Protein AF-A0A9E4C155-F1 (afdb_monomer)

Mean predicted aligned error: 8.3 Å

Sequence (105 aa):
MRTAPLVLLLACCLAISACVYFNTFYNAKKSFREAEKERRKHEETYADWALDRAGPELQRQRSPQADQLYDKAVRKASKVLDEYKESDLVDDAMFLIGQAYYWRG

Radius of gyration: 20.46 Å; Cα contacts (8 Å, |Δi|>4): 87; chains: 1; bounding box: 34×18×77 Å

Structure (mmCIF, N/CA/C/O backbone):
data_AF-A0A9E4C155-F1
#
_entry.id   AF-A0A9E4C155-F1
#
loop_
_atom_site.group_PDB
_atom_site.id
_atom_site.type_symbol
_atom_site.label_atom_id
_atom_site.label_alt_id
_atom_site.label_comp_id
_atom_site.label_asym_id
_atom_site.label_entity_id
_atom_site.label_seq_id
_atom_site.pdbx_PDB_ins_code
_atom_site.Cartn_x
_atom_site.Cartn_y
_atom_site.Cartn_z
_atom_site.occupancy
_atom_site.B_iso_or_equiv
_atom_site.auth_seq_id
_atom_site.auth_comp_id
_atom_site.auth_asym_id
_atom_site.auth_atom_id
_atom_site.pdbx_PDB_model_num
ATOM 1 N N . MET A 1 1 ? -13.759 3.160 46.478 1.00 60.62 1 MET A N 1
ATOM 2 C CA . MET A 1 1 ? -12.405 2.654 46.136 1.00 60.62 1 MET A CA 1
ATOM 3 C C . MET A 1 1 ? -12.397 1.401 45.249 1.00 60.62 1 MET A C 1
ATOM 5 O O . MET A 1 1 ? -11.413 1.199 44.559 1.00 60.62 1 MET A O 1
ATOM 9 N N . ARG A 1 2 ? -13.461 0.577 45.198 1.00 68.25 2 ARG A N 1
ATOM 10 C CA . ARG A 1 2 ? -13.501 -0.648 44.361 1.00 68.25 2 ARG A CA 1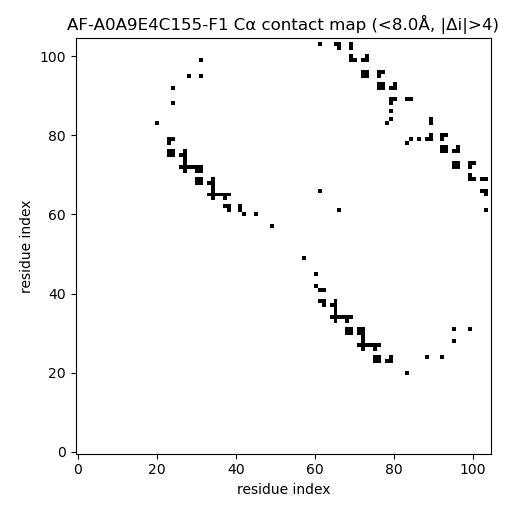
ATOM 11 C C . ARG A 1 2 ? -13.755 -0.416 42.861 1.00 68.25 2 ARG A C 1
ATOM 13 O O . ARG A 1 2 ? -13.458 -1.288 42.058 1.00 68.25 2 ARG A O 1
ATOM 20 N N . THR A 1 3 ? -14.273 0.750 42.481 1.00 79.25 3 THR A N 1
ATOM 21 C CA . THR A 1 3 ? -14.575 1.112 41.084 1.00 79.25 3 THR A CA 1
ATOM 22 C C . THR A 1 3 ? -13.376 1.700 40.339 1.00 79.25 3 THR A C 1
ATOM 24 O O . THR A 1 3 ? -13.285 1.547 39.129 1.00 79.25 3 THR A O 1
ATOM 27 N N . ALA A 1 4 ? -12.421 2.306 41.051 1.00 81.25 4 ALA A N 1
ATOM 28 C CA . ALA A 1 4 ? -11.188 2.853 40.483 1.00 81.25 4 ALA A CA 1
ATOM 29 C C . ALA A 1 4 ? -10.356 1.835 39.670 1.00 81.25 4 ALA A C 1
ATOM 31 O O . ALA A 1 4 ? -9.972 2.179 38.555 1.00 81.25 4 ALA A O 1
ATOM 32 N N . PRO A 1 5 ? -10.113 0.588 40.135 1.00 86.56 5 PRO A N 1
ATOM 33 C CA . PRO A 1 5 ? -9.406 -0.402 39.322 1.00 86.56 5 PRO A CA 1
ATOM 34 C C . PRO A 1 5 ? -10.199 -0.809 38.074 1.00 86.56 5 PRO A C 1
ATOM 36 O O . PRO A 1 5 ? -9.599 -1.008 37.029 1.00 86.56 5 PRO A O 1
ATOM 39 N N . LEU A 1 6 ? -11.533 -0.867 38.146 1.00 87.75 6 LEU A N 1
ATOM 40 C CA . LEU A 1 6 ? -12.404 -1.157 36.998 1.00 87.75 6 LEU A CA 1
ATOM 41 C C . LEU A 1 6 ? -12.359 -0.043 35.944 1.00 87.75 6 LEU A C 1
ATOM 43 O O . LEU A 1 6 ? -12.241 -0.327 34.757 1.00 87.75 6 LEU A O 1
ATOM 47 N N . VAL A 1 7 ? -12.392 1.219 36.380 1.00 90.88 7 VAL A N 1
ATOM 48 C CA . VAL A 1 7 ? -12.258 2.390 35.499 1.00 90.88 7 VAL A CA 1
ATOM 49 C C . VAL A 1 7 ? -10.869 2.438 34.859 1.00 90.88 7 VAL A C 1
ATOM 51 O O . VAL A 1 7 ? -10.761 2.681 33.660 1.00 90.88 7 VAL A O 1
ATOM 54 N N . LEU A 1 8 ? -9.812 2.156 35.626 1.00 89.31 8 LEU A N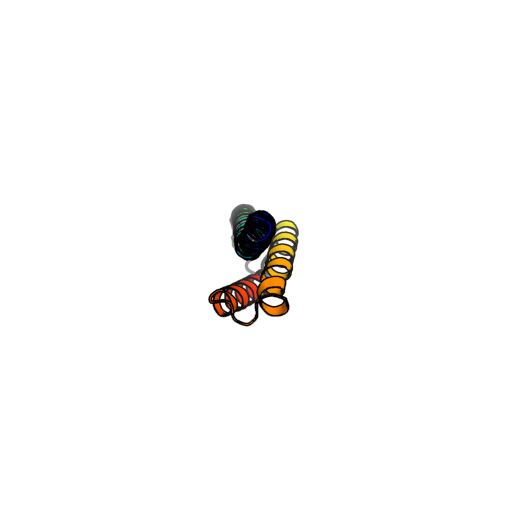 1
ATOM 55 C CA . LEU A 1 8 ? -8.439 2.121 35.117 1.00 89.31 8 LEU A CA 1
ATOM 56 C C . LEU A 1 8 ? -8.249 1.004 34.078 1.00 89.31 8 LEU A C 1
ATOM 58 O O . LEU A 1 8 ? -7.640 1.224 33.036 1.00 89.31 8 LEU A O 1
ATOM 62 N N . LEU A 1 9 ? -8.814 -0.177 34.336 1.00 90.00 9 LEU A N 1
ATOM 63 C CA . LEU A 1 9 ? -8.733 -1.328 33.439 1.00 90.00 9 LEU A CA 1
ATOM 64 C C . LEU A 1 9 ? -9.507 -1.066 32.137 1.00 90.00 9 LEU A C 1
ATOM 66 O O . LEU A 1 9 ? -8.976 -1.310 31.055 1.00 90.00 9 LEU A O 1
ATOM 70 N N . LEU A 1 10 ? -10.699 -0.462 32.226 1.00 89.00 10 LEU A N 1
ATOM 71 C CA . LEU A 1 10 ? -11.473 -0.032 31.058 1.00 89.00 10 LEU A CA 1
ATOM 72 C C . LEU A 1 10 ? -10.716 1.020 30.222 1.00 89.00 10 LEU A C 1
ATOM 74 O O . LEU A 1 10 ? -10.642 0.901 28.999 1.00 89.00 10 LEU A O 1
ATOM 78 N N . ALA A 1 11 ? -10.108 2.019 30.872 1.00 86.88 11 ALA A N 1
ATOM 79 C CA . ALA A 1 11 ? -9.311 3.047 30.202 1.00 86.88 11 ALA A CA 1
ATOM 80 C C . ALA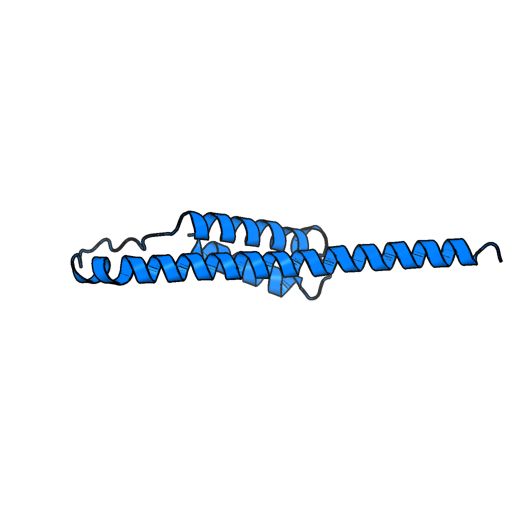 A 1 11 ? -8.080 2.458 29.488 1.00 86.88 11 ALA A C 1
ATOM 82 O O . ALA A 1 11 ? -7.790 2.830 28.350 1.00 86.88 11 ALA A O 1
ATOM 83 N N . CYS A 1 12 ? -7.390 1.492 30.107 1.00 82.88 12 CYS A N 1
ATOM 84 C CA . CYS A 1 12 ? -6.291 0.767 29.468 1.00 82.88 12 CYS A CA 1
ATOM 85 C C . CYS A 1 12 ? -6.753 -0.022 28.234 1.00 82.88 12 CYS A C 1
ATOM 87 O O . CYS A 1 12 ? -6.093 0.042 27.198 1.00 82.88 12 CYS A O 1
ATOM 89 N N . CYS A 1 13 ? -7.888 -0.728 28.302 1.00 78.94 13 CYS A N 1
ATOM 90 C CA . CYS A 1 13 ? -8.434 -1.461 27.155 1.00 78.94 13 CYS A CA 1
ATOM 91 C C . CYS A 1 13 ? -8.738 -0.535 25.966 1.00 78.94 13 CYS A C 1
ATOM 93 O O . CYS A 1 13 ? -8.368 -0.847 24.831 1.00 78.94 13 CYS A O 1
ATOM 95 N N . LEU A 1 14 ? -9.345 0.627 26.228 1.00 77.12 14 LEU A N 1
ATOM 96 C CA . LEU A 1 14 ? -9.637 1.627 25.198 1.00 77.12 14 LEU A CA 1
ATOM 97 C C . LEU A 1 14 ? -8.349 2.171 24.556 1.00 77.12 14 LEU A C 1
ATOM 99 O O . LEU A 1 14 ? -8.252 2.218 23.329 1.00 77.12 14 LEU A O 1
ATOM 103 N N . ALA A 1 15 ? -7.322 2.483 25.351 1.00 72.44 15 ALA A N 1
ATOM 104 C CA . ALA A 1 15 ? -6.042 2.974 24.835 1.00 72.44 15 ALA A CA 1
ATOM 105 C C . ALA A 1 15 ? -5.311 1.948 23.941 1.00 72.44 15 ALA A C 1
ATOM 107 O O . ALA A 1 15 ? -4.744 2.311 22.908 1.00 72.44 15 ALA A O 1
ATOM 108 N N . ILE A 1 16 ? -5.352 0.658 24.298 1.00 71.81 16 ILE A N 1
ATOM 109 C CA . ILE A 1 16 ? -4.727 -0.413 23.503 1.00 71.81 16 ILE A CA 1
ATOM 110 C C . ILE A 1 16 ? -5.457 -0.589 22.166 1.00 71.81 16 ILE A C 1
ATOM 112 O O . ILE A 1 16 ? -4.809 -0.724 21.127 1.00 71.81 16 ILE A O 1
ATOM 116 N N . SER A 1 17 ? -6.793 -0.535 22.169 1.00 66.06 17 SER A N 1
ATOM 117 C CA . SER A 1 17 ? -7.591 -0.652 20.941 1.00 66.06 17 SER A CA 1
ATOM 118 C C . SER A 1 17 ? -7.305 0.482 19.947 1.00 66.06 17 SER A C 1
ATOM 120 O O . SER A 1 17 ? -7.079 0.221 18.764 1.00 66.06 17 SER A O 1
ATOM 122 N N . ALA A 1 18 ? -7.181 1.721 20.436 1.00 63.75 18 ALA A N 1
ATOM 123 C CA . ALA A 1 18 ? -6.810 2.872 19.618 1.00 63.75 18 ALA A CA 1
ATOM 124 C C . ALA A 1 18 ? -5.392 2.729 19.031 1.00 63.75 18 ALA A C 1
ATOM 126 O O . ALA A 1 18 ? -5.162 3.047 17.865 1.00 63.75 18 ALA A O 1
ATOM 127 N N . CYS A 1 19 ? -4.440 2.186 19.798 1.00 65.25 19 CYS A N 1
ATOM 128 C CA . CYS A 1 19 ? -3.084 1.930 19.312 1.00 65.25 19 CYS A CA 1
ATOM 129 C C . CYS A 1 19 ? -3.069 0.935 18.137 1.00 65.25 19 CYS A C 1
ATOM 131 O O . CYS A 1 19 ? -2.398 1.177 17.136 1.00 65.25 19 CYS A O 1
ATOM 133 N N . VAL A 1 20 ? -3.844 -0.153 18.208 1.00 65.69 20 VAL A N 1
ATOM 134 C CA . VAL A 1 20 ? -3.945 -1.145 17.119 1.00 65.69 20 VAL A CA 1
ATOM 135 C C . VAL A 1 20 ? -4.632 -0.557 15.878 1.00 65.69 20 VAL A C 1
ATOM 137 O O . VAL A 1 20 ? -4.170 -0.780 14.753 1.00 65.69 20 VAL A O 1
ATOM 140 N N . TYR A 1 21 ? -5.670 0.257 16.080 1.00 59.81 21 TYR A N 1
ATOM 141 C CA . TYR A 1 21 ? -6.409 0.949 15.022 1.00 59.81 21 TYR A CA 1
ATOM 142 C C . TYR A 1 21 ? -5.504 1.840 14.158 1.00 59.81 21 TYR A C 1
ATOM 144 O O . TYR A 1 21 ? -5.340 1.594 12.958 1.00 59.81 21 TYR A O 1
ATOM 152 N N . PHE A 1 22 ? -4.828 2.822 14.766 1.00 64.19 22 PHE A N 1
ATOM 153 C CA . PHE A 1 22 ? -3.970 3.759 14.025 1.00 64.19 22 PHE A CA 1
ATOM 154 C C . PHE A 1 22 ? -2.774 3.054 13.377 1.00 64.19 22 PHE A C 1
ATOM 156 O O . PHE A 1 22 ? -2.325 3.426 12.289 1.00 64.19 22 PHE A O 1
ATOM 163 N N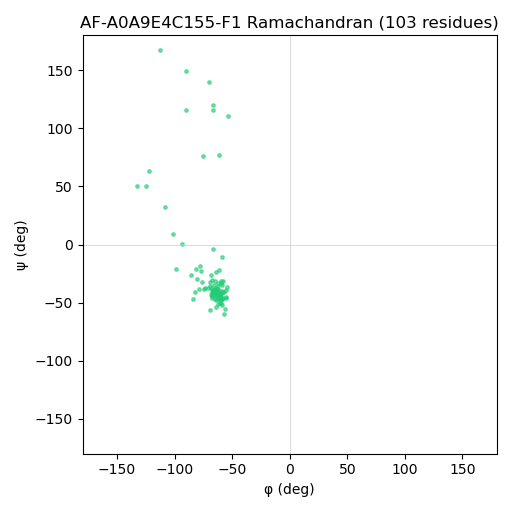 . ASN A 1 23 ? -2.287 1.986 14.009 1.00 81.69 23 ASN A N 1
ATOM 164 C CA . ASN A 1 23 ? -1.183 1.193 13.492 1.00 81.69 23 ASN A CA 1
ATOM 165 C C . ASN A 1 23 ? -1.585 0.414 12.221 1.00 81.69 23 ASN A C 1
ATOM 167 O O . ASN A 1 23 ? -0.744 0.158 11.358 1.00 81.69 23 ASN A O 1
ATOM 171 N N . THR A 1 24 ? -2.864 0.083 12.032 1.00 87.50 24 THR A N 1
ATOM 172 C CA . THR A 1 24 ? -3.317 -0.701 10.872 1.00 87.50 24 THR A CA 1
ATOM 173 C C . THR A 1 24 ? -3.212 0.091 9.568 1.00 87.50 24 THR A C 1
ATOM 175 O O . THR A 1 24 ? -2.474 -0.323 8.665 1.00 87.50 24 THR A O 1
ATOM 178 N N . PHE A 1 25 ? -3.845 1.267 9.483 1.00 93.44 25 PHE A N 1
ATOM 179 C CA . PHE A 1 25 ? -3.778 2.089 8.270 1.00 93.44 25 PHE A CA 1
ATOM 180 C C . PHE A 1 25 ? -2.384 2.689 8.036 1.00 93.44 25 PHE A C 1
ATOM 182 O O . PHE A 1 25 ? -1.902 2.747 6.902 1.00 93.44 25 PHE A O 1
ATOM 189 N N . TYR A 1 26 ? -1.674 3.072 9.103 1.00 93.38 26 TYR A N 1
ATOM 190 C CA . TYR A 1 26 ? -0.281 3.507 8.991 1.00 93.38 26 TYR A CA 1
ATOM 191 C C . TYR A 1 26 ? 0.592 2.444 8.309 1.00 93.38 26 TYR A C 1
ATOM 193 O O . TYR A 1 26 ? 1.348 2.753 7.383 1.00 93.38 26 TYR A O 1
ATOM 201 N N . ASN A 1 27 ? 0.451 1.176 8.709 1.00 94.38 27 ASN A N 1
ATOM 202 C CA . ASN A 1 27 ? 1.199 0.086 8.095 1.00 94.38 27 ASN A CA 1
ATOM 203 C C . ASN A 1 27 ? 0.787 -0.173 6.638 1.00 94.38 27 ASN A C 1
ATOM 205 O O . ASN A 1 27 ? 1.637 -0.596 5.854 1.00 94.38 27 ASN A O 1
ATOM 209 N N . ALA A 1 28 ? -0.473 0.079 6.264 1.00 96.81 28 ALA A N 1
ATOM 210 C CA . ALA A 1 28 ? -0.907 0.022 4.867 1.00 96.81 28 ALA A CA 1
ATOM 211 C C . ALA A 1 28 ? -0.167 1.073 4.025 1.00 96.81 28 ALA A C 1
ATOM 213 O O . ALA A 1 28 ? 0.500 0.725 3.049 1.00 96.81 28 ALA A O 1
ATOM 214 N N . LYS A 1 29 ? -0.170 2.338 4.474 1.00 97.69 29 LYS A N 1
ATOM 215 C CA . LYS A 1 29 ? 0.582 3.436 3.839 1.00 97.69 29 LYS A CA 1
ATOM 216 C C . LYS A 1 29 ? 2.075 3.150 3.754 1.00 97.69 29 LYS A C 1
ATOM 218 O O . LYS A 1 29 ? 2.698 3.445 2.737 1.00 97.69 29 LYS A O 1
ATOM 223 N N . LYS A 1 30 ? 2.661 2.568 4.803 1.00 97.94 30 LYS A N 1
ATOM 224 C CA . LYS A 1 30 ? 4.074 2.180 4.803 1.00 97.94 30 LYS A CA 1
ATOM 225 C C . LYS A 1 30 ? 4.373 1.155 3.705 1.00 97.94 30 LYS A C 1
ATOM 227 O O . LYS A 1 30 ? 5.278 1.388 2.912 1.00 97.94 30 LYS A O 1
ATOM 232 N N . SER A 1 31 ? 3.595 0.075 3.615 1.00 98.25 31 SER A N 1
ATOM 233 C CA . SER A 1 31 ? 3.785 -0.943 2.572 1.00 98.25 31 SER A CA 1
ATOM 234 C C . SER A 1 31 ? 3.548 -0.398 1.163 1.00 98.25 31 SER A C 1
ATOM 236 O O . SER A 1 31 ? 4.315 -0.722 0.264 1.00 98.25 31 SER A O 1
ATOM 238 N N . PHE A 1 32 ? 2.572 0.494 0.975 1.00 98.50 32 PHE A N 1
ATOM 239 C CA . PHE A 1 32 ? 2.359 1.165 -0.310 1.00 98.50 32 PHE A CA 1
ATOM 240 C C . PHE A 1 32 ? 3.569 2.017 -0.730 1.00 98.50 32 PHE A C 1
ATOM 242 O O . PHE A 1 32 ? 4.022 1.953 -1.867 1.00 98.50 32 PHE A O 1
ATOM 249 N N . ARG A 1 33 ? 4.147 2.788 0.201 1.00 98.56 33 ARG A N 1
ATOM 250 C CA . ARG A 1 33 ? 5.353 3.594 -0.068 1.00 98.56 33 ARG A CA 1
ATOM 251 C C . ARG A 1 33 ? 6.562 2.733 -0.425 1.00 98.56 33 ARG A C 1
ATOM 253 O O . ARG A 1 33 ? 7.346 3.121 -1.286 1.00 98.56 33 ARG A O 1
ATOM 260 N N . GLU A 1 34 ? 6.719 1.594 0.245 1.00 98.50 34 GLU A N 1
ATOM 261 C CA . GLU A 1 34 ? 7.757 0.611 -0.079 1.00 98.50 34 GLU A CA 1
ATOM 262 C C . GLU A 1 34 ? 7.535 0.040 -1.490 1.00 98.50 34 GLU A C 1
ATOM 264 O O . GLU A 1 34 ? 8.479 0.002 -2.274 1.00 98.50 34 GLU A O 1
ATOM 269 N N . ALA A 1 35 ? 6.294 -0.307 -1.852 1.00 98.25 35 ALA A N 1
ATOM 270 C CA . ALA A 1 35 ? 5.946 -0.791 -3.191 1.00 98.25 35 ALA A CA 1
ATOM 271 C C . ALA A 1 35 ? 6.298 0.230 -4.282 1.00 98.25 35 ALA A C 1
ATOM 273 O O . ALA A 1 35 ? 6.962 -0.095 -5.262 1.00 98.25 35 ALA A O 1
ATOM 274 N N . GLU A 1 36 ? 5.928 1.490 -4.067 1.00 97.94 36 GLU A N 1
ATOM 275 C CA . GLU A 1 36 ? 6.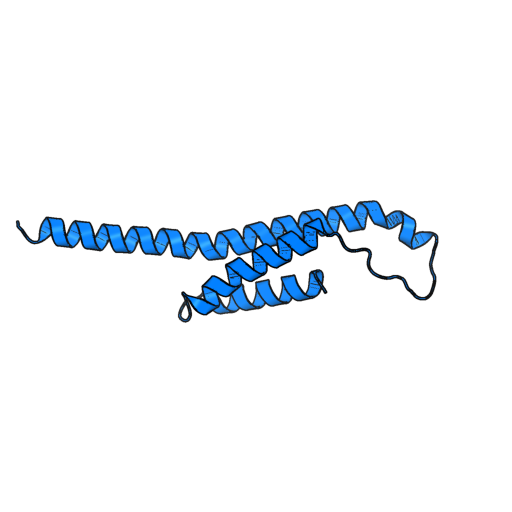219 2.598 -4.974 1.00 97.94 36 GLU A CA 1
ATOM 276 C C . GLU A 1 36 ? 7.724 2.855 -5.139 1.00 97.94 36 GLU A C 1
ATOM 278 O O . GLU A 1 36 ? 8.178 3.248 -6.214 1.00 97.94 36 GLU A O 1
ATOM 283 N N . LYS A 1 37 ? 8.515 2.629 -4.084 1.00 98.06 37 LYS A N 1
ATOM 284 C CA . LYS A 1 37 ? 9.977 2.719 -4.153 1.00 98.06 37 LYS A CA 1
ATOM 285 C C . LYS A 1 37 ? 10.558 1.603 -5.023 1.00 98.06 37 LYS A C 1
ATOM 287 O O . LYS A 1 37 ? 11.392 1.893 -5.876 1.00 98.06 37 LYS A O 1
ATOM 292 N N . GLU A 1 38 ? 10.110 0.363 -4.834 1.00 96.94 38 GLU A N 1
ATOM 293 C CA . GLU A 1 38 ? 10.563 -0.771 -5.649 1.00 96.94 38 GLU A CA 1
ATOM 294 C C . GLU A 1 38 ? 10.108 -0.643 -7.107 1.00 96.94 38 GLU A C 1
ATOM 296 O O . GLU A 1 38 ? 10.904 -0.883 -8.012 1.00 96.94 38 GLU A O 1
ATOM 301 N N . ARG A 1 39 ? 8.874 -0.176 -7.351 1.00 95.31 39 ARG A N 1
ATOM 302 C CA . ARG A 1 39 ? 8.368 0.110 -8.701 1.00 95.31 39 ARG A CA 1
ATOM 303 C C . ARG A 1 39 ? 9.244 1.139 -9.410 1.00 95.31 39 ARG A C 1
ATOM 305 O O . ARG A 1 39 ? 9.703 0.862 -10.510 1.00 95.31 39 ARG A O 1
ATOM 312 N N . ARG A 1 40 ? 9.510 2.293 -8.783 1.00 93.62 40 ARG A N 1
ATOM 313 C CA . ARG A 1 40 ? 10.359 3.342 -9.377 1.00 93.62 40 ARG A CA 1
ATOM 314 C C . ARG A 1 40 ? 11.768 2.846 -9.666 1.00 93.62 40 ARG A C 1
ATOM 316 O O . ARG A 1 40 ? 12.253 3.024 -10.771 1.00 93.62 40 ARG A O 1
ATOM 323 N N . LYS A 1 41 ? 12.392 2.156 -8.708 1.00 93.88 41 LYS A N 1
ATOM 324 C CA . LYS A 1 41 ? 13.725 1.571 -8.895 1.00 93.88 41 LYS A CA 1
ATOM 325 C C . LYS A 1 41 ? 13.756 0.595 -10.075 1.00 93.88 4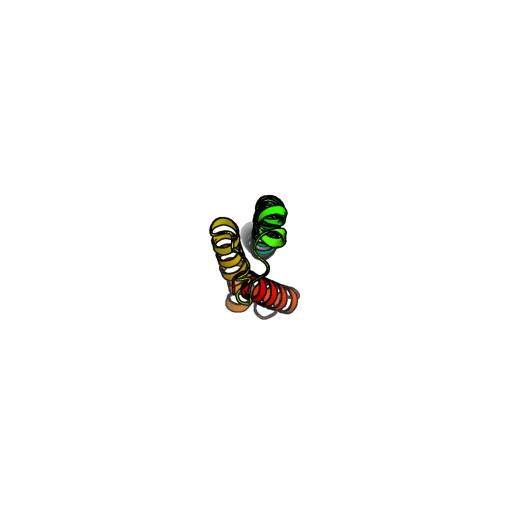1 LYS A C 1
ATOM 327 O O . LYS A 1 41 ? 14.722 0.563 -10.834 1.00 93.88 41 LYS A O 1
ATOM 332 N N . HIS A 1 42 ? 12.710 -0.217 -10.213 1.00 90.94 42 HIS A N 1
ATOM 333 C CA . HIS A 1 42 ? 12.558 -1.126 -11.337 1.00 90.94 42 HIS A CA 1
ATOM 334 C C . HIS A 1 42 ? 12.420 -0.342 -12.646 1.00 90.94 42 HIS A C 1
ATOM 336 O O . HIS A 1 42 ? 13.223 -0.534 -13.546 1.00 90.94 42 HIS A O 1
ATOM 342 N N . GLU A 1 43 ? 11.486 0.601 -12.735 1.00 87.62 43 GLU A N 1
ATOM 343 C CA . GLU A 1 43 ? 11.314 1.454 -13.918 1.00 87.62 43 GLU A CA 1
ATOM 344 C C . GLU A 1 43 ? 12.591 2.201 -14.319 1.00 87.62 43 GLU A C 1
ATOM 346 O O . GLU A 1 43 ? 12.886 2.263 -15.502 1.00 87.62 43 GLU A O 1
ATOM 351 N N . GLU A 1 44 ? 13.377 2.702 -13.365 1.00 88.50 44 GLU A N 1
ATOM 352 C CA . GLU A 1 44 ? 14.677 3.338 -13.622 1.00 88.50 44 GLU A CA 1
ATOM 353 C C . GLU A 1 44 ? 15.701 2.344 -14.189 1.00 88.50 44 GLU A C 1
ATOM 355 O O . GLU A 1 44 ? 16.346 2.621 -15.196 1.00 88.50 44 GLU A O 1
ATOM 360 N N . THR A 1 45 ? 15.823 1.157 -13.581 1.00 85.25 45 THR A N 1
ATOM 361 C CA . THR A 1 45 ? 16.723 0.082 -14.058 1.00 85.25 45 THR A CA 1
ATOM 362 C C . THR A 1 45 ? 16.366 -0.350 -15.480 1.00 85.25 45 THR A C 1
ATOM 364 O O . THR A 1 45 ? 17.221 -0.729 -16.277 1.00 85.25 45 THR A O 1
ATOM 367 N N . TYR A 1 46 ? 15.077 -0.287 -15.781 1.00 77.31 46 TYR A N 1
ATOM 368 C CA . TYR A 1 46 ? 14.473 -0.667 -17.036 1.00 77.31 46 TYR A CA 1
ATOM 369 C C . TYR A 1 46 ? 14.013 0.587 -17.817 1.00 77.31 46 TYR A C 1
ATOM 371 O O . TYR A 1 46 ? 13.033 0.533 -18.550 1.00 77.31 46 TYR A O 1
ATOM 379 N N . ALA A 1 47 ? 14.694 1.728 -17.706 1.00 75.69 47 ALA A N 1
ATOM 380 C CA . ALA A 1 47 ? 14.400 2.880 -18.563 1.00 75.69 47 ALA A CA 1
ATOM 381 C C . ALA A 1 47 ? 15.093 2.731 -19.929 1.00 75.69 47 ALA A C 1
ATOM 383 O O . ALA A 1 47 ? 14.481 2.951 -20.973 1.00 75.69 47 ALA A O 1
ATOM 384 N N . ASP A 1 48 ? 16.342 2.256 -19.921 1.00 66.19 48 ASP A N 1
ATOM 385 C CA . ASP A 1 48 ? 17.185 2.178 -21.119 1.00 66.19 48 ASP A CA 1
ATOM 386 C C . ASP A 1 48 ? 16.727 1.089 -22.108 1.00 66.19 48 ASP A C 1
ATOM 388 O O . ASP A 1 48 ? 16.723 1.318 -23.316 1.00 66.19 48 ASP A O 1
ATOM 392 N N . TRP A 1 49 ? 16.246 -0.074 -21.633 1.00 62.47 49 TRP A N 1
ATOM 393 C CA . TRP A 1 49 ? 15.747 -1.140 -22.533 1.00 62.47 49 TRP A CA 1
ATOM 394 C C . TRP A 1 49 ? 14.512 -0.718 -23.347 1.00 62.47 49 TRP A C 1
ATOM 396 O O . TRP A 1 49 ? 14.238 -1.319 -24.389 1.00 62.47 49 TRP A O 1
ATOM 406 N N . ALA A 1 50 ? 13.749 0.272 -22.865 1.00 61.53 50 ALA A N 1
ATOM 407 C CA . ALA A 1 50 ? 12.521 0.730 -23.505 1.00 61.53 50 ALA A CA 1
ATOM 408 C C . ALA A 1 50 ? 12.800 1.613 -24.735 1.00 61.53 50 ALA A C 1
ATOM 410 O O . ALA A 1 50 ? 11.951 1.689 -25.623 1.00 61.53 50 ALA A O 1
ATOM 411 N N . LEU A 1 51 ? 13.982 2.240 -24.820 1.00 62.31 51 LEU A N 1
ATOM 412 C CA . LEU A 1 51 ? 14.395 3.034 -25.983 1.00 62.31 51 LEU A CA 1
ATOM 413 C C . LEU A 1 51 ? 14.787 2.151 -27.183 1.00 62.31 51 LEU A C 1
ATOM 415 O O . LEU A 1 51 ? 14.451 2.481 -28.318 1.00 62.31 51 LEU A O 1
ATOM 419 N N . ASP A 1 52 ? 15.456 1.020 -26.933 1.00 61.69 52 ASP A N 1
ATOM 420 C CA . ASP A 1 52 ? 16.068 0.182 -27.981 1.00 61.69 52 ASP A CA 1
ATOM 421 C C . ASP A 1 52 ? 15.090 -0.776 -28.690 1.00 61.69 52 ASP A C 1
ATOM 423 O O . ASP A 1 52 ? 15.361 -1.233 -29.802 1.00 61.69 52 ASP A O 1
ATOM 427 N N . ARG A 1 53 ? 13.943 -1.109 -28.079 1.00 59.53 53 ARG A N 1
ATOM 428 C CA . ARG A 1 53 ? 12.952 -2.057 -28.635 1.00 59.53 53 ARG A CA 1
ATOM 429 C C . ARG A 1 53 ? 11.550 -1.465 -28.736 1.00 59.53 53 ARG A C 1
ATOM 431 O O . ARG A 1 53 ? 10.589 -2.100 -28.308 1.00 59.53 53 ARG A O 1
ATOM 438 N N . ALA A 1 54 ? 11.427 -0.276 -29.327 1.00 56.09 54 ALA A N 1
ATOM 439 C CA . ALA A 1 54 ? 10.142 0.331 -29.683 1.00 56.09 54 ALA A CA 1
ATOM 440 C C . ALA A 1 54 ? 9.371 -0.537 -30.707 1.00 56.09 54 ALA A C 1
ATOM 442 O O . ALA A 1 54 ? 9.351 -0.276 -31.906 1.00 56.09 54 ALA A O 1
ATOM 443 N N . GLY A 1 55 ? 8.770 -1.620 -30.219 1.00 54.78 55 GLY A N 1
ATOM 444 C CA . GLY A 1 55 ? 7.806 -2.469 -30.902 1.00 54.78 55 GLY A CA 1
ATOM 445 C C . GLY A 1 55 ? 6.426 -2.348 -30.241 1.00 54.78 55 GLY A C 1
ATOM 446 O O . GLY A 1 55 ? 6.312 -1.801 -29.144 1.00 54.78 55 GLY A O 1
ATOM 447 N N . PRO A 1 56 ? 5.364 -2.859 -30.886 1.00 48.62 56 PRO A N 1
ATOM 448 C CA . PRO A 1 56 ? 3.968 -2.623 -30.496 1.00 48.62 56 PRO A CA 1
ATOM 449 C C . PRO A 1 56 ? 3.543 -3.223 -29.139 1.00 48.62 56 PRO A C 1
ATOM 451 O O . PRO A 1 56 ? 2.429 -2.974 -28.690 1.00 48.62 56 PRO A O 1
ATOM 454 N N . GLU A 1 57 ? 4.417 -3.964 -28.455 1.00 52.00 57 GLU A N 1
ATOM 455 C CA . GLU A 1 57 ? 4.141 -4.633 -27.180 1.00 52.00 57 GLU A CA 1
ATOM 456 C C . GLU A 1 57 ? 5.122 -4.164 -26.097 1.00 52.00 57 GLU A C 1
ATOM 458 O O . GLU A 1 57 ? 5.912 -4.936 -25.556 1.00 52.00 57 GLU A O 1
ATOM 463 N N . LEU A 1 58 ? 5.090 -2.872 -25.756 1.00 55.19 58 LEU A N 1
ATOM 464 C CA . LEU A 1 58 ? 5.784 -2.383 -24.564 1.00 55.19 58 LEU A CA 1
ATOM 465 C C . LEU A 1 58 ? 4.982 -2.797 -23.319 1.00 55.19 58 LEU A C 1
ATOM 467 O O . LEU A 1 58 ? 4.249 -2.007 -22.724 1.00 55.19 58 LEU A O 1
ATOM 471 N N . GLN A 1 59 ? 5.067 -4.071 -22.941 1.00 60.44 59 GLN A N 1
ATOM 472 C CA . GLN A 1 59 ? 4.500 -4.528 -21.679 1.00 60.44 59 GLN A CA 1
ATOM 473 C C . GLN A 1 59 ? 5.306 -3.874 -20.551 1.00 60.44 59 GLN A C 1
ATOM 475 O O . GLN A 1 59 ? 6.524 -4.049 -20.480 1.00 60.44 59 GLN A O 1
ATOM 480 N N . ARG A 1 60 ? 4.645 -3.077 -19.695 1.00 68.06 60 ARG A N 1
ATOM 481 C CA . ARG A 1 60 ? 5.286 -2.443 -18.532 1.00 68.06 60 ARG A CA 1
ATOM 482 C C . ARG A 1 60 ? 5.967 -3.544 -17.727 1.00 68.06 60 ARG A C 1
ATOM 484 O O . ARG A 1 60 ? 5.286 -4.381 -17.137 1.00 68.06 60 ARG A O 1
ATOM 491 N N . GLN A 1 61 ? 7.297 -3.559 -17.712 1.00 78.00 61 GLN A N 1
ATOM 492 C CA . GLN A 1 61 ? 8.018 -4.573 -16.962 1.00 78.00 61 GLN A CA 1
ATOM 493 C C . GLN A 1 61 ? 7.748 -4.330 -15.473 1.00 78.00 61 GLN A C 1
ATOM 495 O O . GLN A 1 61 ? 8.072 -3.269 -14.936 1.00 78.00 61 GLN A O 1
ATOM 500 N N . ARG A 1 62 ? 7.084 -5.290 -14.823 1.00 85.31 62 ARG A N 1
ATOM 501 C CA . ARG A 1 62 ? 6.650 -5.169 -13.426 1.00 85.31 62 ARG A CA 1
ATOM 502 C C . ARG A 1 62 ? 7.719 -5.688 -12.476 1.00 85.31 62 ARG A C 1
ATOM 504 O O . ARG A 1 62 ? 8.422 -6.642 -12.796 1.00 85.31 62 ARG A O 1
ATOM 511 N N . SER A 1 63 ? 7.774 -5.100 -11.283 1.00 92.31 63 SER A N 1
ATOM 512 C CA . SER A 1 63 ? 8.572 -5.617 -10.172 1.00 92.31 63 SER A CA 1
ATOM 513 C C . SER A 1 63 ? 7.728 -6.586 -9.337 1.00 92.31 63 SER A C 1
ATOM 515 O O . SER A 1 63 ? 6.789 -6.137 -8.675 1.00 92.31 63 SER A O 1
ATOM 517 N N . PRO A 1 64 ? 8.081 -7.885 -9.267 1.00 93.69 64 PRO A N 1
ATOM 518 C CA . PRO A 1 64 ? 7.404 -8.828 -8.374 1.00 93.69 64 PRO A CA 1
ATOM 519 C C . PRO A 1 64 ? 7.464 -8.398 -6.902 1.00 93.69 64 PRO A C 1
ATOM 521 O O . PRO A 1 64 ? 6.549 -8.666 -6.127 1.00 93.69 64 PRO A O 1
ATOM 524 N N . GLN A 1 65 ? 8.543 -7.716 -6.504 1.00 96.38 65 GLN A N 1
ATOM 525 C CA . GLN A 1 65 ? 8.706 -7.175 -5.156 1.00 96.38 65 GLN A CA 1
ATOM 526 C C . GLN A 1 65 ? 7.711 -6.040 -4.895 1.00 96.38 65 GLN A C 1
ATOM 528 O O . GLN A 1 65 ? 7.073 -6.025 -3.841 1.00 96.38 65 GLN A O 1
ATOM 533 N N . ALA A 1 66 ? 7.540 -5.122 -5.852 1.00 97.31 66 ALA A N 1
ATOM 534 C CA . ALA A 1 66 ? 6.517 -4.086 -5.760 1.00 97.31 66 ALA A CA 1
ATOM 535 C C . ALA A 1 66 ? 5.113 -4.705 -5.676 1.00 97.31 66 ALA A C 1
ATOM 537 O O . ALA A 1 66 ? 4.346 -4.326 -4.793 1.00 97.31 66 ALA A O 1
ATOM 538 N N . ASP A 1 67 ? 4.809 -5.715 -6.498 1.00 97.00 67 ASP A N 1
ATOM 539 C CA . ASP A 1 67 ? 3.513 -6.408 -6.494 1.00 97.00 67 ASP A CA 1
ATOM 54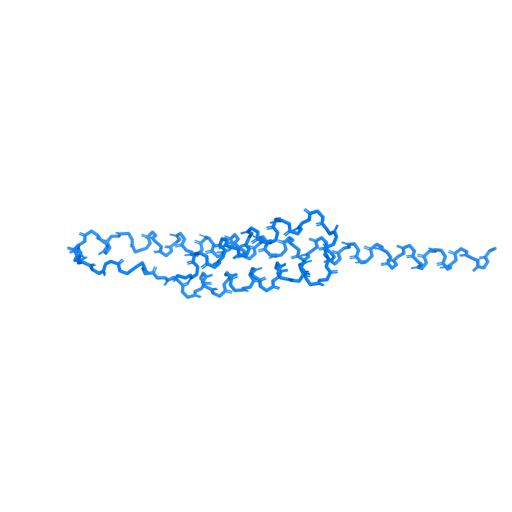0 C C . ASP A 1 67 ? 3.190 -7.026 -5.124 1.00 97.00 67 ASP A C 1
ATOM 542 O O . ASP A 1 67 ? 2.107 -6.812 -4.572 1.00 97.00 67 ASP A O 1
ATOM 546 N N . GLN A 1 68 ? 4.154 -7.717 -4.506 1.00 97.81 68 GLN A N 1
ATOM 547 C CA . GLN A 1 68 ? 3.992 -8.281 -3.160 1.00 97.81 68 GLN A CA 1
ATOM 548 C C . GLN A 1 68 ? 3.755 -7.205 -2.087 1.00 97.81 68 GLN A C 1
ATOM 550 O O . GLN A 1 68 ? 3.005 -7.424 -1.124 1.00 97.81 68 GLN A O 1
ATOM 555 N N . LEU A 1 69 ? 4.398 -6.043 -2.224 1.00 98.50 69 LEU A N 1
ATOM 556 C CA . LEU A 1 69 ? 4.233 -4.916 -1.308 1.00 98.50 69 LEU A CA 1
ATOM 557 C C . LEU A 1 69 ? 2.881 -4.217 -1.510 1.00 98.50 69 LEU A C 1
ATOM 559 O O . LEU A 1 69 ? 2.239 -3.876 -0.512 1.00 98.50 69 LEU A O 1
ATOM 563 N N . TYR A 1 70 ? 2.399 -4.088 -2.750 1.00 98.56 70 TYR A N 1
ATOM 564 C CA . TYR A 1 70 ? 1.034 -3.643 -3.041 1.00 98.56 70 TYR A CA 1
ATOM 565 C C . TYR A 1 70 ? 0.003 -4.588 -2.434 1.00 98.56 70 TYR A C 1
ATOM 567 O O . TYR A 1 70 ? -0.888 -4.131 -1.724 1.00 98.56 70 TYR A O 1
ATOM 575 N N . ASP A 1 71 ? 0.167 -5.902 -2.594 1.00 98.31 71 ASP A N 1
ATOM 576 C CA . ASP A 1 71 ? -0.720 -6.888 -1.972 1.00 98.31 71 ASP A CA 1
ATOM 577 C C . ASP A 1 71 ? -0.747 -6.759 -0.447 1.00 98.31 71 ASP A C 1
ATOM 579 O O . ASP A 1 71 ? -1.796 -6.873 0.193 1.00 98.31 71 ASP A O 1
ATOM 583 N N . LYS A 1 72 ? 0.412 -6.506 0.169 1.00 97.94 72 LYS A N 1
ATOM 584 C CA . LYS A 1 72 ? 0.509 -6.255 1.611 1.00 97.94 72 LYS A CA 1
ATOM 585 C C . LYS A 1 72 ? -0.200 -4.960 2.013 1.00 97.94 72 LYS A C 1
ATOM 587 O O . LYS A 1 72 ? -0.829 -4.934 3.073 1.00 97.94 72 LYS A O 1
ATOM 592 N N . ALA A 1 73 ? -0.101 -3.915 1.195 1.00 98.31 73 ALA A N 1
ATOM 593 C CA . ALA A 1 73 ? -0.791 -2.651 1.408 1.00 98.31 73 ALA A CA 1
ATOM 594 C C . ALA A 1 73 ? -2.315 -2.837 1.335 1.00 98.31 73 ALA A C 1
ATOM 596 O O . ALA A 1 73 ? -3.007 -2.449 2.276 1.00 98.31 73 ALA A O 1
ATOM 597 N N . VAL A 1 74 ? -2.805 -3.540 0.305 1.00 98.38 74 VAL A N 1
ATOM 598 C CA . VAL A 1 74 ? -4.221 -3.904 0.139 1.00 98.38 74 VAL A CA 1
ATOM 599 C C . VAL A 1 74 ? -4.720 -4.669 1.356 1.00 98.38 74 VAL A C 1
ATOM 601 O O . VAL A 1 74 ? -5.638 -4.201 2.015 1.00 98.38 74 VAL A O 1
ATOM 604 N N . ARG A 1 75 ? -4.068 -5.777 1.745 1.00 97.25 75 ARG A N 1
ATOM 605 C CA . ARG A 1 75 ? -4.506 -6.585 2.903 1.00 97.25 75 ARG A CA 1
ATOM 606 C C . ARG A 1 75 ? -4.646 -5.767 4.187 1.00 97.25 75 ARG A C 1
ATOM 608 O O . ARG A 1 75 ? -5.516 -6.050 5.002 1.00 97.25 75 ARG A O 1
ATOM 615 N N . LYS A 1 76 ? -3.766 -4.789 4.409 1.00 95.75 76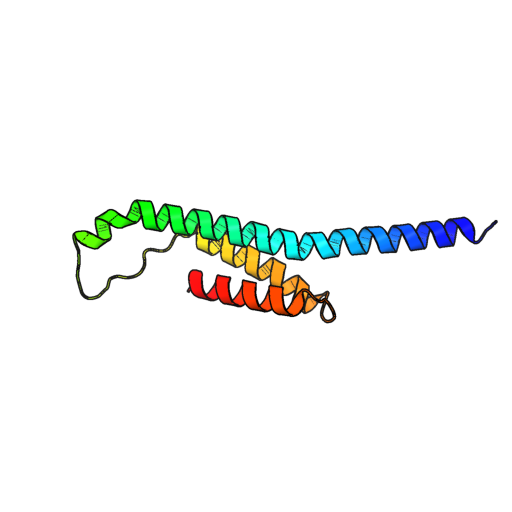 LYS A N 1
ATOM 616 C CA . LYS A 1 76 ? -3.802 -3.940 5.608 1.00 95.75 76 LYS A CA 1
ATOM 617 C C . LYS A 1 76 ? -4.865 -2.851 5.520 1.00 95.75 76 LYS A C 1
ATOM 619 O O . LYS A 1 76 ? -5.500 -2.576 6.529 1.00 95.75 76 LYS A O 1
ATOM 624 N N . ALA A 1 77 ? -5.059 -2.251 4.350 1.00 96.44 77 ALA A N 1
ATOM 625 C CA . ALA A 1 77 ? -6.126 -1.283 4.133 1.00 96.44 77 ALA A CA 1
ATOM 626 C C . ALA A 1 77 ? -7.511 -1.948 4.176 1.00 96.44 77 ALA A C 1
ATOM 628 O O . ALA A 1 77 ? -8.416 -1.391 4.782 1.00 96.44 77 ALA A O 1
ATOM 629 N N . SER A 1 78 ? -7.663 -3.174 3.662 1.00 96.75 78 SER A N 1
ATOM 630 C CA . SER A 1 78 ? -8.917 -3.937 3.748 1.00 96.75 78 SER A CA 1
ATOM 631 C C . SER A 1 78 ? -9.359 -4.167 5.192 1.00 96.75 78 SER A C 1
ATOM 633 O O . SER A 1 78 ? -10.539 -4.046 5.479 1.00 96.75 78 SER A O 1
ATOM 635 N N . LYS A 1 79 ? -8.424 -4.362 6.133 1.00 94.50 79 LYS A N 1
ATOM 636 C CA . LYS A 1 79 ? -8.770 -4.434 7.563 1.00 94.50 79 LYS A CA 1
ATOM 637 C C . LYS A 1 79 ? -9.446 -3.172 8.090 1.00 94.50 79 LYS A C 1
ATOM 639 O O . LYS A 1 79 ? -10.270 -3.273 8.985 1.00 94.50 79 LYS A O 1
ATOM 644 N N . VAL A 1 80 ? -9.120 -1.996 7.548 1.00 93.06 80 VAL A N 1
ATOM 645 C CA . VAL A 1 80 ? -9.827 -0.755 7.902 1.00 93.06 80 VAL A CA 1
ATOM 646 C C . VAL A 1 80 ? -11.285 -0.843 7.460 1.00 93.06 80 VAL A C 1
ATOM 648 O O . VAL A 1 80 ? -12.178 -0.526 8.235 1.00 93.06 80 VAL A O 1
ATOM 651 N N . LEU A 1 81 ? -11.531 -1.356 6.256 1.00 94.19 81 LEU A N 1
ATOM 652 C CA . LEU A 1 81 ? -12.883 -1.533 5.726 1.00 94.19 81 LEU A CA 1
ATOM 653 C C . LEU A 1 81 ? -13.667 -2.630 6.464 1.00 94.19 81 LEU A C 1
ATOM 655 O O . LEU A 1 81 ? -14.883 -2.535 6.599 1.00 94.19 81 LEU A O 1
ATOM 659 N N . ASP A 1 82 ? -12.983 -3.664 6.950 1.00 93.12 82 ASP A N 1
ATOM 660 C CA . ASP A 1 82 ? -13.620 -4.804 7.610 1.00 93.12 82 ASP A CA 1
ATOM 661 C C . ASP A 1 82 ? -13.899 -4.538 9.095 1.00 93.12 82 ASP A C 1
ATOM 663 O O . ASP A 1 82 ? -15.000 -4.810 9.580 1.00 93.12 82 ASP A O 1
ATOM 667 N N . GLU A 1 83 ? -12.910 -4.006 9.816 1.00 89.94 83 GLU A N 1
ATOM 668 C CA . GLU A 1 83 ? -12.930 -3.869 11.277 1.00 89.94 83 GLU A CA 1
ATOM 669 C C . GLU A 1 83 ? -13.328 -2.454 11.732 1.00 89.94 83 GLU A C 1
ATOM 671 O O . GLU A 1 83 ? -13.797 -2.283 12.857 1.00 89.94 83 GLU A O 1
ATOM 676 N N . TYR A 1 84 ? -13.182 -1.439 10.871 1.00 87.38 84 TYR A N 1
ATOM 677 C CA . TYR A 1 84 ? -13.284 -0.020 11.234 1.00 87.38 84 TYR A CA 1
ATOM 678 C C . TYR A 1 84 ? -14.179 0.785 10.278 1.00 87.38 84 TYR A C 1
ATOM 680 O O . TYR A 1 84 ? -13.814 1.853 9.798 1.00 87.38 84 TYR A O 1
ATOM 688 N N . LYS A 1 85 ? -15.386 0.280 10.023 1.00 87.62 85 LYS A N 1
ATOM 689 C CA . LYS A 1 85 ? -16.327 0.797 9.007 1.00 87.62 85 LYS A CA 1
ATOM 690 C C . LYS A 1 85 ? -16.813 2.235 9.203 1.00 87.62 85 LYS A C 1
ATOM 692 O O . LYS A 1 85 ? -17.258 2.846 8.243 1.00 87.62 85 LYS A O 1
ATOM 697 N N . GLU A 1 86 ? -16.752 2.756 10.423 1.00 87.56 86 GLU A N 1
ATOM 698 C CA . GLU A 1 86 ? -17.152 4.135 10.754 1.00 87.56 86 GLU A CA 1
ATOM 699 C C . GLU A 1 86 ? -15.940 5.073 10.897 1.00 87.56 86 GLU A C 1
ATOM 701 O O . GLU A 1 86 ? -16.058 6.197 11.370 1.00 87.56 86 GLU A O 1
ATOM 706 N N . SER A 1 87 ? -14.750 4.595 10.527 1.00 87.75 87 SER A N 1
ATOM 707 C CA . SER A 1 87 ? -13.506 5.355 10.561 1.00 87.75 87 SER A CA 1
ATOM 708 C C . SER A 1 87 ? -13.465 6.454 9.501 1.00 87.75 87 SER A C 1
ATOM 710 O O . SER A 1 87 ? -13.725 6.189 8.330 1.00 87.75 87 SER A O 1
ATOM 712 N N . ASP A 1 88 ? -12.927 7.620 9.864 1.00 90.50 88 ASP A N 1
ATOM 713 C CA . ASP A 1 88 ? -12.525 8.666 8.904 1.00 90.50 88 ASP A CA 1
ATOM 714 C C . ASP A 1 88 ? -11.463 8.190 7.885 1.00 90.50 88 ASP A C 1
ATOM 716 O O . ASP A 1 88 ? -11.151 8.886 6.925 1.00 90.50 88 ASP A O 1
ATOM 720 N N . LEU A 1 89 ? -10.869 7.008 8.091 1.00 92.56 89 LEU A N 1
ATOM 721 C CA . LEU A 1 89 ? -9.858 6.413 7.218 1.00 92.56 89 LEU A CA 1
ATOM 722 C C . LEU A 1 89 ? -10.449 5.457 6.173 1.00 92.56 89 LEU A C 1
ATOM 724 O O . LEU A 1 89 ? -9.678 4.873 5.412 1.00 92.56 89 LEU A O 1
ATOM 728 N N . VAL A 1 90 ? -11.770 5.250 6.135 1.00 95.06 90 VAL A N 1
ATOM 729 C CA . VAL A 1 90 ? -12.413 4.350 5.159 1.00 95.06 90 VAL A CA 1
ATOM 730 C C . VAL A 1 90 ? -12.130 4.804 3.727 1.00 95.06 90 VAL A C 1
ATOM 732 O O . VAL A 1 90 ? -11.626 4.009 2.932 1.00 95.06 90 VAL A O 1
ATOM 735 N N . ASP A 1 91 ? -12.360 6.080 3.419 1.00 97.31 91 ASP A N 1
ATOM 736 C CA . ASP A 1 91 ? -12.146 6.634 2.075 1.00 97.31 91 ASP A CA 1
ATOM 737 C C . ASP A 1 91 ? -10.670 6.556 1.663 1.00 97.31 91 ASP A C 1
ATOM 739 O O . ASP A 1 91 ? -10.324 6.106 0.569 1.00 97.31 91 ASP A O 1
ATOM 743 N N . ASP A 1 92 ? -9.784 6.908 2.592 1.00 97.12 92 ASP A N 1
ATOM 744 C CA . ASP A 1 92 ? -8.333 6.815 2.457 1.00 97.12 92 ASP A CA 1
ATOM 745 C C . ASP A 1 92 ? -7.863 5.369 2.194 1.00 97.12 92 ASP A C 1
ATOM 747 O O . ASP A 1 92 ? -6.983 5.118 1.362 1.00 97.12 92 ASP A O 1
ATOM 751 N N . ALA A 1 93 ? -8.446 4.395 2.898 1.00 97.12 93 ALA A N 1
ATOM 752 C CA . ALA A 1 93 ? -8.156 2.980 2.718 1.00 97.12 93 ALA A CA 1
ATOM 753 C C . ALA A 1 93 ? -8.656 2.469 1.363 1.00 97.12 93 ALA A C 1
ATOM 755 O O . ALA A 1 93 ? -7.907 1.777 0.669 1.00 97.12 93 ALA A O 1
ATOM 756 N N . MET A 1 94 ? -9.871 2.844 0.952 1.00 98.00 94 MET A N 1
ATOM 757 C CA . MET A 1 94 ? -10.413 2.514 -0.370 1.00 98.00 94 MET A CA 1
ATOM 758 C C . MET A 1 94 ? -9.548 3.093 -1.490 1.00 98.00 94 MET A C 1
ATOM 760 O O . MET A 1 94 ? -9.203 2.380 -2.436 1.00 98.00 94 MET A O 1
ATOM 764 N N . PHE A 1 95 ? -9.141 4.357 -1.367 1.00 98.44 95 PHE A N 1
ATOM 765 C CA . PHE A 1 95 ? -8.287 5.010 -2.350 1.00 98.44 95 PHE A CA 1
ATOM 766 C C . PHE A 1 95 ? -6.929 4.310 -2.471 1.00 98.44 95 PHE A C 1
ATOM 768 O O . PHE A 1 95 ? -6.503 3.969 -3.576 1.00 98.44 95 PHE A O 1
ATOM 775 N N . LEU A 1 96 ? -6.284 4.003 -1.341 1.00 98.56 96 LEU A N 1
ATOM 776 C CA . LEU A 1 96 ? -5.005 3.293 -1.321 1.00 98.56 96 LEU A CA 1
ATOM 777 C C . LEU A 1 96 ? -5.108 1.894 -1.950 1.00 98.56 96 LEU A C 1
ATOM 779 O O . LEU A 1 96 ? -4.206 1.490 -2.687 1.00 98.56 96 LEU A O 1
ATOM 783 N N . ILE A 1 97 ? -6.204 1.165 -1.709 1.00 98.56 97 ILE A N 1
ATOM 784 C CA . ILE A 1 97 ? -6.475 -0.129 -2.358 1.00 98.56 97 ILE A CA 1
ATOM 785 C C . ILE A 1 97 ? -6.580 0.040 -3.876 1.00 98.56 97 ILE A C 1
ATOM 787 O O . ILE A 1 97 ? -5.947 -0.713 -4.617 1.00 98.56 97 ILE A O 1
ATOM 791 N N . GLY A 1 98 ? -7.329 1.043 -4.343 1.00 98.56 98 GLY A N 1
ATOM 792 C CA . GLY A 1 98 ? -7.465 1.346 -5.768 1.00 98.56 98 GLY A CA 1
ATOM 793 C C . GLY A 1 98 ? -6.120 1.652 -6.430 1.00 98.56 98 GLY A C 1
ATOM 794 O O . GLY A 1 98 ? -5.792 1.067 -7.461 1.00 98.56 98 GLY A O 1
ATOM 795 N N . GLN A 1 99 ? -5.297 2.497 -5.802 1.00 98.50 99 GLN A N 1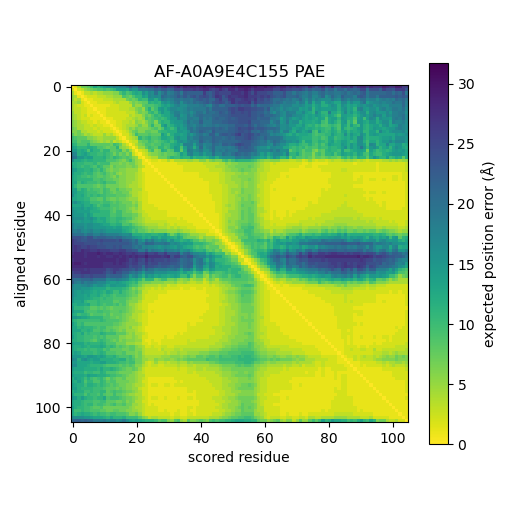
ATOM 796 C CA . GLN A 1 99 ? -3.950 2.798 -6.292 1.00 98.50 99 GLN A CA 1
ATOM 797 C C . GLN A 1 99 ? -3.062 1.550 -6.342 1.00 98.50 99 GLN A C 1
ATOM 799 O O . GLN A 1 99 ? -2.333 1.347 -7.311 1.00 98.50 99 GLN A O 1
ATOM 804 N N . ALA A 1 100 ? -3.120 0.702 -5.314 1.00 98.31 100 ALA A N 1
ATOM 805 C CA . ALA A 1 100 ? -2.326 -0.519 -5.262 1.00 98.31 100 ALA A CA 1
ATOM 806 C C . ALA A 1 100 ? -2.730 -1.502 -6.370 1.00 98.31 100 ALA A C 1
ATOM 808 O O . ALA A 1 100 ? -1.862 -2.055 -7.039 1.00 98.31 100 ALA A O 1
ATOM 809 N N . TYR A 1 101 ? -4.032 -1.679 -6.616 1.00 97.62 101 TYR A N 1
ATOM 810 C CA . TYR A 1 101 ? -4.503 -2.507 -7.726 1.00 97.62 101 TYR A CA 1
ATOM 811 C C . TYR A 1 101 ? -4.139 -1.933 -9.093 1.00 97.62 101 TYR A C 1
ATOM 813 O O . TYR A 1 101 ? -3.762 -2.707 -9.967 1.00 97.62 101 TYR A O 1
ATOM 821 N N . TYR A 1 102 ? -4.200 -0.611 -9.268 1.00 96.12 102 TYR A N 1
ATOM 822 C CA . TYR A 1 102 ? -3.797 0.046 -10.511 1.00 96.12 102 TYR A CA 1
ATOM 823 C C . TYR A 1 102 ? -2.324 -0.207 -10.854 1.00 96.12 102 TYR A C 1
ATOM 825 O O . TYR A 1 102 ? -2.001 -0.482 -12.004 1.00 96.12 102 TYR A O 1
ATOM 833 N N . TRP A 1 103 ? -1.426 -0.123 -9.870 1.00 94.56 103 TRP A N 1
ATOM 834 C CA . TRP A 1 103 ? 0.005 -0.320 -10.117 1.00 94.56 103 TRP A CA 1
ATOM 835 C C . TRP A 1 103 ? 0.423 -1.787 -10.200 1.00 94.56 103 TRP A C 1
ATOM 837 O O . TRP A 1 103 ? 1.383 -2.098 -10.903 1.00 94.56 103 TRP A O 1
ATOM 847 N N . ARG A 1 104 ? -0.285 -2.676 -9.496 1.00 91.62 104 ARG A N 1
ATOM 848 C CA . ARG A 1 104 ? -0.055 -4.125 -9.540 1.00 91.62 104 ARG A CA 1
ATOM 849 C C . ARG A 1 104 ? -0.606 -4.770 -10.821 1.00 91.62 104 ARG A C 1
ATOM 851 O O . ARG A 1 104 ? -0.079 -5.798 -11.243 1.00 91.62 104 ARG A O 1
ATOM 858 N N . GLY A 1 105 ? -1.699 -4.241 -11.383 1.00 82.00 105 GLY A N 1
ATOM 859 C CA . GLY A 1 105 ? -2.357 -4.731 -12.606 1.00 82.00 105 GLY A CA 1
ATOM 860 C C . GLY A 1 105 ? -1.559 -4.396 -13.853 1.00 82.00 105 GLY A C 1
ATOM 861 O O . GLY A 1 105 ? -1.094 -5.363 -14.501 1.00 82.00 105 GLY A O 1
#

Secondary structure (DSSP, 8-state):
--HHHHHHHHHHHHHHHHHHHHHHHHHHHHHHHHHHHHHHHHHHHTSHHHHHT--S-------HHHHHHHHHHHHHHHHHHHH-TT-TTHHHHHHHHHHHHHHH-

Foldseek 3Di:
DVCVVVVVVVVVVVVVVVVVLVVLLVLLVVLLVVLVVQQVVVCVVCVVVCVPDPDPDPPSDGDPSSLVSLVVSLVSLVCCVVVPVVDPCVVVSVVSNVVSVVRND

pLDDT: mean 85.83, std 14.04, range [48.62, 98.56]

Nearest PDB structures (foldseek):
  7rro-assembly1_F4  TM=3.159E-01  e=5.080E+00  Bos taurus
  8to0-assembly1_BM  TM=3.159E-01  e=6.416E+00  Mus musculus
  9cpc-assembly1_3K  TM=3.528E-01  e=9.105E+00  Sus scrofa

Solvent-accessible surface area (backbone atoms only — not comparable to full-atom values): 5716 Å² total; per-residue (Å²): 124,82,60,55,63,55,53,51,53,51,52,51,54,52,55,52,53,52,53,55,53,60,50,37,52,51,50,10,55,50,29,36,53,52,12,54,50,41,37,49,54,42,47,62,76,52,46,67,66,58,69,80,60,82,54,100,75,77,70,80,80,76,40,70,69,16,38,56,25,20,52,52,14,33,61,32,20,48,46,39,57,73,77,34,72,88,42,93,54,36,66,59,27,53,50,52,35,52,53,32,50,63,75,58,104